Protein AF-A0A8T6ZV42-F1 (afdb_monomer_lite)

pLDDT: mean 79.05, std 17.01, range [35.97, 96.25]

Sequence (81 aa):
MYLFLIIALLVINSAIYLYIFSEQEIDLGLIPSEFTYCGIQINRSNPSYSEIVAWLKENKEGWISSLVTFSPKQTYRANAF

Foldseek 3Di:
DVVVVVVVVVVVVVVVVCVQFPKDFDDLVLDDQWDDDPNDIDGPVDPVVVVVSVVSVVVRTDDTHHPVNPPDPPPPPPPDD

Secondary structure (DSSP, 8-state):
-HHHHHHHHHHHHHHHHHHHT-EE---GGG--SEEEETTEEEETTSHHHHHHHHHHHHT-S-EE--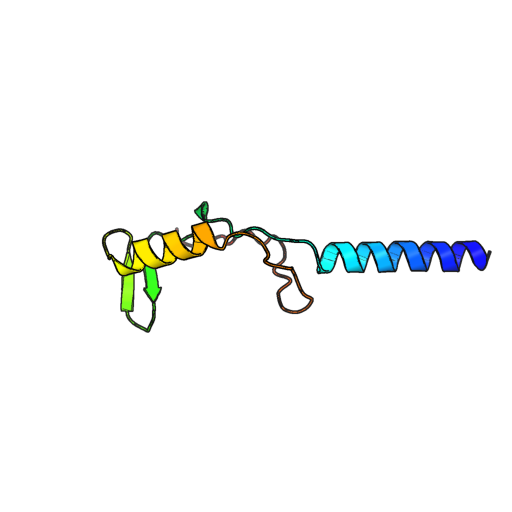TTT---S--------

Radius of gyration: 19.29 Å; chains: 1; bounding box: 47×21×54 Å

Structure (mmCIF, N/CA/C/O backbone):
data_AF-A0A8T6ZV42-F1
#
_entry.id   AF-A0A8T6ZV42-F1
#
loop_
_atom_site.group_PDB
_atom_site.id
_atom_site.type_symbol
_atom_site.label_atom_id
_atom_site.label_alt_id
_atom_site.label_comp_id
_atom_site.label_asym_id
_atom_site.label_entity_id
_atom_site.label_seq_id
_atom_site.pdbx_PDB_ins_code
_atom_site.Cartn_x
_atom_site.Cartn_y
_atom_site.Cartn_z
_atom_site.occupancy
_atom_site.B_iso_or_equiv
_atom_site.auth_seq_id
_atom_site.auth_comp_id
_atom_site.auth_asym_id
_atom_site.auth_atom_id
_atom_site.pdbx_PDB_model_num
ATOM 1 N N . MET A 1 1 ? 25.189 -2.140 -36.049 1.00 76.31 1 MET A N 1
ATOM 2 C CA . MET A 1 1 ? 24.196 -3.115 -35.540 1.00 76.31 1 MET A CA 1
ATOM 3 C C . MET A 1 1 ? 24.349 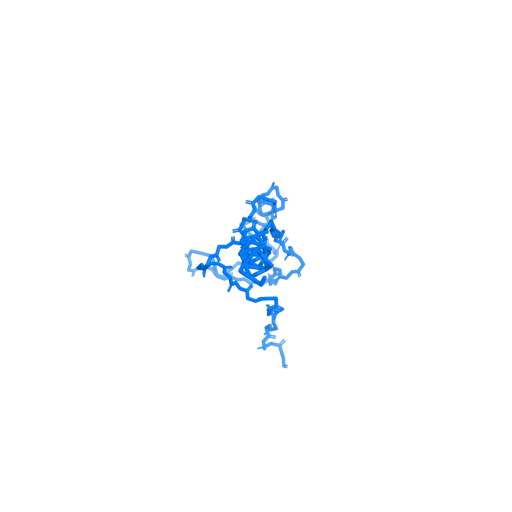-3.364 -34.037 1.00 76.31 1 MET A C 1
ATOM 5 O O . MET A 1 1 ? 23.401 -3.104 -33.316 1.00 76.31 1 MET A O 1
ATOM 9 N N . TYR A 1 2 ? 25.532 -3.747 -33.535 1.00 88.81 2 TYR A N 1
ATOM 10 C CA . TYR A 1 2 ? 25.757 -3.972 -32.092 1.00 88.81 2 TYR A CA 1
ATOM 11 C C . TYR A 1 2 ? 25.555 -2.741 -31.194 1.00 88.81 2 TYR A C 1
ATOM 13 O O . TYR A 1 2 ? 24.935 -2.857 -30.145 1.00 88.81 2 TYR A O 1
ATOM 21 N N . LEU A 1 3 ? 26.007 -1.555 -31.617 1.00 93.00 3 LEU A N 1
ATOM 22 C CA . LEU A 1 3 ? 25.809 -0.313 -30.854 1.00 93.00 3 LEU A CA 1
ATOM 23 C C . LEU A 1 3 ? 24.319 -0.033 -30.583 1.00 93.00 3 LEU A C 1
ATOM 25 O O . LEU A 1 3 ? 23.936 0.259 -29.456 1.00 93.00 3 LEU A O 1
ATOM 29 N N . PHE A 1 4 ? 23.473 -0.190 -31.605 1.00 92.88 4 PHE A N 1
ATOM 30 C CA . PHE A 1 4 ? 22.024 -0.017 -31.478 1.00 92.88 4 PHE A CA 1
ATOM 31 C C . PHE A 1 4 ? 21.399 -1.039 -30.522 1.00 92.88 4 PHE A C 1
ATOM 33 O O . PHE A 1 4 ? 20.528 -0.671 -29.740 1.00 92.88 4 PHE A O 1
ATOM 40 N N . LEU A 1 5 ? 21.870 -2.291 -30.533 1.00 95.00 5 LEU A N 1
ATOM 41 C CA . LEU A 1 5 ? 21.408 -3.322 -29.597 1.00 95.00 5 LEU A CA 1
ATOM 42 C C . LEU A 1 5 ? 21.779 -2.993 -28.145 1.00 95.00 5 LEU A C 1
ATOM 44 O O . LEU A 1 5 ? 20.948 -3.151 -27.255 1.00 95.00 5 LEU A O 1
ATOM 48 N N . ILE A 1 6 ? 22.995 -2.496 -27.906 1.00 95.69 6 ILE A N 1
ATOM 49 C CA . ILE A 1 6 ? 23.452 -2.101 -26.564 1.00 95.69 6 ILE A CA 1
ATOM 50 C C . ILE A 1 6 ? 22.630 -0.917 -26.044 1.00 95.69 6 ILE A C 1
ATOM 52 O O . ILE A 1 6 ? 22.173 -0.938 -24.904 1.00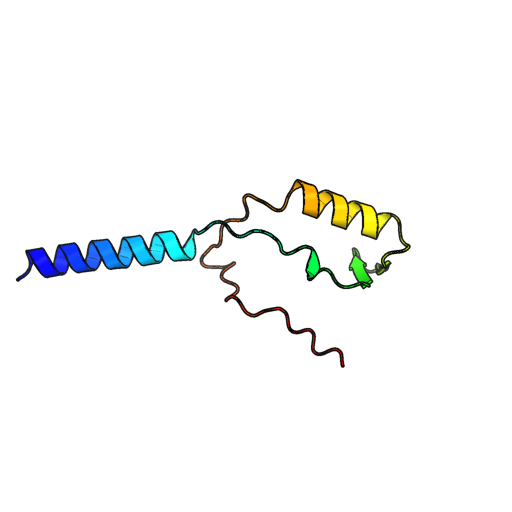 95.69 6 ILE A O 1
ATOM 56 N N . ILE A 1 7 ? 22.392 0.090 -26.888 1.00 96.12 7 ILE A N 1
ATOM 57 C CA . ILE A 1 7 ? 21.573 1.253 -26.524 1.00 96.12 7 ILE A CA 1
ATOM 58 C C . ILE A 1 7 ? 20.135 0.820 -26.215 1.00 96.12 7 ILE A C 1
ATOM 60 O O . ILE A 1 7 ? 19.588 1.221 -25.190 1.00 96.12 7 ILE A O 1
ATOM 64 N N . ALA A 1 8 ? 19.539 -0.035 -27.050 1.00 95.44 8 ALA A N 1
ATOM 65 C CA . ALA A 1 8 ? 18.191 -0.547 -26.818 1.00 95.44 8 ALA A CA 1
ATOM 66 C C . ALA A 1 8 ? 18.090 -1.308 -25.485 1.00 95.44 8 ALA A C 1
ATOM 68 O O . ALA A 1 8 ? 17.160 -1.080 -24.715 1.00 95.44 8 ALA A O 1
ATOM 69 N N . LEU A 1 9 ? 19.076 -2.155 -25.171 1.00 96.06 9 LEU A N 1
ATOM 70 C CA . LEU A 1 9 ? 19.140 -2.865 -23.892 1.00 96.06 9 LEU A CA 1
ATOM 71 C C . LEU A 1 9 ? 19.236 -1.909 -22.701 1.00 96.06 9 LEU A C 1
ATOM 73 O O . LEU A 1 9 ? 18.530 -2.110 -21.716 1.00 96.06 9 LEU A O 1
ATOM 77 N N . LEU A 1 10 ? 20.064 -0.866 -22.779 1.00 95.94 10 LEU A N 1
ATOM 78 C CA . LEU A 1 10 ? 20.183 0.120 -21.702 1.00 95.94 10 LEU A CA 1
ATOM 79 C C . LEU A 1 10 ? 18.862 0.851 -21.447 1.00 95.94 10 LEU A C 1
ATOM 81 O O . LEU A 1 10 ? 18.468 0.992 -20.292 1.00 95.94 10 LEU A O 1
ATOM 85 N N . VAL A 1 11 ? 18.161 1.255 -22.509 1.00 96.25 11 VAL A N 1
ATOM 86 C CA . VAL A 1 11 ? 16.859 1.933 -22.404 1.00 96.25 11 VAL A CA 1
ATOM 87 C C . VAL A 1 11 ? 15.796 1.016 -21.798 1.00 96.25 11 VAL A C 1
ATOM 89 O O . VAL A 1 11 ? 15.020 1.444 -20.950 1.00 96.25 11 VAL A O 1
ATOM 92 N N . ILE A 1 12 ? 15.763 -0.257 -22.195 1.00 95.69 12 ILE A N 1
ATOM 93 C CA . ILE A 1 12 ? 14.804 -1.221 -21.641 1.00 95.69 12 ILE A CA 1
ATOM 94 C C . ILE A 1 12 ? 15.081 -1.454 -20.152 1.00 95.69 12 ILE A C 1
ATOM 96 O O . ILE A 1 12 ? 14.157 -1.415 -19.344 1.00 95.69 12 ILE A O 1
ATOM 100 N N . ASN A 1 13 ? 16.344 -1.655 -19.768 1.00 92.69 13 ASN A N 1
ATOM 101 C CA . ASN A 1 13 ? 16.700 -1.892 -18.368 1.00 92.69 13 ASN A CA 1
ATOM 102 C C . ASN A 1 13 ? 16.428 -0.669 -17.486 1.00 92.69 13 ASN A C 1
ATOM 104 O O . ASN A 1 13 ? 15.924 -0.827 -16.376 1.00 92.69 13 ASN A O 1
ATOM 108 N N . SER A 1 14 ? 16.706 0.544 -17.972 1.00 90.88 14 SER A N 1
ATOM 109 C CA . SER A 1 14 ? 16.394 1.763 -17.223 1.00 90.88 14 SER A CA 1
ATOM 110 C C . SER A 1 14 ? 14.887 1.967 -17.079 1.00 90.88 14 SER A C 1
ATOM 112 O O . SER A 1 14 ? 14.426 2.294 -15.989 1.00 90.88 14 SER A O 1
ATOM 114 N N . ALA A 1 15 ? 14.105 1.696 -18.128 1.00 89.81 15 ALA A N 1
ATOM 115 C CA . ALA A 1 15 ? 12.648 1.751 -18.061 1.00 89.81 15 ALA A CA 1
ATOM 116 C C . ALA A 1 15 ? 12.081 0.737 -17.055 1.00 89.81 15 ALA A C 1
ATOM 118 O O . ALA A 1 15 ? 11.228 1.095 -16.247 1.00 89.81 15 ALA A O 1
ATOM 119 N N . ILE A 1 16 ? 12.583 -0.503 -17.058 1.00 88.00 16 ILE A N 1
ATOM 120 C CA . ILE A 1 16 ? 12.191 -1.542 -16.094 1.00 88.00 16 ILE A CA 1
ATOM 121 C C . ILE A 1 16 ? 12.530 -1.106 -14.665 1.00 88.00 16 ILE A C 1
ATOM 123 O O . ILE A 1 16 ? 11.684 -1.210 -13.780 1.00 88.00 16 ILE A O 1
ATOM 127 N N . TYR A 1 17 ? 13.739 -0.588 -14.442 1.00 86.88 17 TYR A N 1
ATOM 128 C CA . TYR A 1 17 ? 14.170 -0.107 -13.133 1.00 86.88 17 TYR A CA 1
ATOM 129 C C . TYR A 1 17 ? 13.264 1.021 -12.625 1.00 86.88 17 TYR A C 1
ATOM 131 O O . TYR A 1 17 ? 12.703 0.918 -11.539 1.00 86.88 17 TYR A O 1
ATOM 139 N N . LEU A 1 18 ? 13.054 2.065 -13.431 1.00 85.69 18 LEU A N 1
ATOM 140 C CA . LEU A 1 18 ? 12.208 3.201 -13.055 1.00 85.69 18 LEU A CA 1
ATOM 141 C C . LEU A 1 18 ? 10.751 2.793 -12.820 1.00 85.69 18 LEU A C 1
ATOM 143 O O . LEU A 1 18 ? 10.094 3.349 -11.948 1.00 85.69 18 LEU A O 1
ATOM 147 N N . TYR A 1 19 ? 10.251 1.820 -13.583 1.00 82.50 19 TYR A N 1
ATOM 148 C CA . TYR A 1 19 ? 8.901 1.298 -13.406 1.00 82.50 19 TYR A CA 1
ATOM 149 C C . TYR A 1 19 ? 8.752 0.499 -12.107 1.00 82.50 19 TYR A C 1
ATOM 151 O O . TYR A 1 19 ? 7.767 0.665 -11.396 1.00 82.50 19 TYR A O 1
ATOM 159 N N . ILE A 1 20 ? 9.722 -0.361 -11.783 1.00 80.94 20 ILE A N 1
ATOM 160 C CA . ILE A 1 20 ? 9.679 -1.168 -10.559 1.00 80.94 20 ILE A CA 1
ATOM 161 C C . ILE A 1 20 ? 9.829 -0.281 -9.333 1.00 80.94 20 ILE A C 1
ATOM 163 O O . ILE A 1 20 ? 9.072 -0.473 -8.394 1.00 80.94 20 ILE A O 1
ATOM 167 N N . PHE A 1 21 ? 10.766 0.667 -9.350 1.00 80.44 21 PHE A N 1
ATOM 168 C CA . PHE A 1 21 ? 11.109 1.516 -8.206 1.00 80.44 21 PHE A CA 1
ATOM 169 C C . PHE A 1 21 ? 10.402 2.874 -8.230 1.00 80.44 21 PHE A C 1
ATOM 171 O O . PHE A 1 21 ? 10.903 3.850 -7.675 1.00 80.44 21 PHE A O 1
ATOM 178 N N . SER A 1 22 ? 9.238 2.952 -8.877 1.00 79.44 22 SER A N 1
ATOM 179 C CA . SER A 1 22 ? 8.421 4.160 -8.853 1.00 79.44 22 SER A CA 1
ATOM 180 C C . SER A 1 22 ? 7.832 4.382 -7.461 1.00 79.44 22 SER A C 1
ATOM 182 O O . SER A 1 22 ? 7.368 3.429 -6.823 1.00 79.44 22 SER A O 1
ATOM 184 N N . GLU A 1 23 ? 7.768 5.639 -7.035 1.00 77.19 23 GLU A N 1
ATOM 185 C CA . GLU A 1 23 ? 6.990 6.029 -5.862 1.00 77.19 23 GLU A CA 1
ATOM 186 C C . GLU A 1 23 ? 5.505 5.697 -6.069 1.00 77.19 23 GLU A C 1
ATOM 188 O O . GLU A 1 23 ? 4.938 5.887 -7.149 1.00 77.19 23 GLU A O 1
ATOM 193 N N . GLN A 1 24 ? 4.885 5.165 -5.023 1.00 74.31 24 GLN A N 1
ATOM 194 C CA . GLN A 1 24 ? 3.461 4.900 -4.931 1.00 74.31 24 GLN A CA 1
ATOM 195 C C . GLN A 1 24 ? 2.911 5.652 -3.723 1.00 74.31 24 GLN A C 1
ATOM 197 O O . GLN A 1 24 ? 3.528 5.690 -2.663 1.00 74.31 24 GLN A O 1
ATOM 202 N N . GLU A 1 25 ? 1.736 6.247 -3.879 1.00 75.00 25 GLU A N 1
ATOM 203 C CA . GLU A 1 25 ? 1.000 6.810 -2.752 1.00 75.00 25 GLU A CA 1
ATOM 204 C C . GLU A 1 25 ? -0.032 5.800 -2.252 1.00 75.00 25 GLU A C 1
ATOM 206 O O . GLU A 1 25 ? -0.653 5.084 -3.045 1.00 75.00 25 GLU A O 1
ATOM 211 N N . ILE A 1 26 ? -0.245 5.759 -0.936 1.00 75.81 26 ILE A N 1
ATOM 212 C CA . IL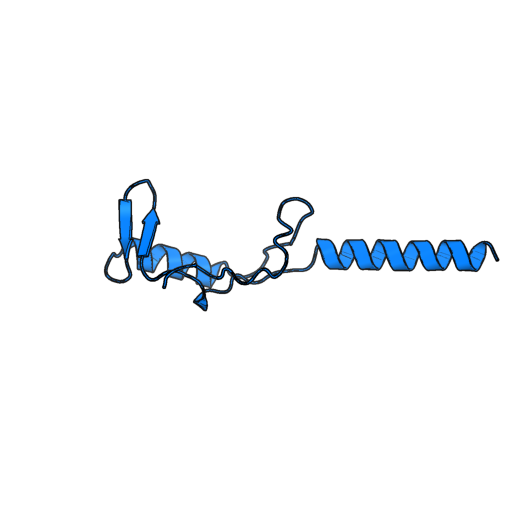E A 1 26 ? -1.351 4.989 -0.361 1.00 75.81 26 ILE A CA 1
ATOM 213 C C . ILE A 1 26 ? -2.665 5.715 -0.657 1.00 75.81 26 ILE A C 1
ATOM 215 O O . ILE A 1 26 ? -2.889 6.836 -0.196 1.00 75.81 26 ILE A O 1
ATOM 219 N N . ASP A 1 27 ? -3.574 5.044 -1.366 1.00 79.88 27 ASP A N 1
ATOM 220 C CA . ASP A 1 27 ? -4.940 5.531 -1.550 1.00 79.88 27 ASP A CA 1
ATOM 221 C C . ASP A 1 27 ? -5.769 5.296 -0.279 1.00 79.88 27 ASP A C 1
ATOM 223 O O . ASP A 1 27 ? -6.336 4.225 -0.044 1.00 79.88 27 ASP A O 1
ATOM 227 N N . LEU A 1 28 ? -5.851 6.335 0.551 1.00 79.56 28 LEU A N 1
ATOM 228 C CA . LEU A 1 28 ? -6.628 6.333 1.792 1.00 79.56 28 LEU A CA 1
ATOM 229 C C . LEU A 1 28 ? -8.139 6.167 1.552 1.00 79.56 28 LEU A C 1
ATOM 231 O O . LEU A 1 28 ? -8.868 5.816 2.480 1.00 79.56 28 LEU A O 1
ATOM 235 N N . GLY A 1 29 ? -8.624 6.409 0.328 1.00 80.56 29 GLY A N 1
ATOM 236 C CA . GLY A 1 29 ? -10.019 6.195 -0.054 1.00 80.56 29 GLY A CA 1
ATOM 237 C C . GLY A 1 29 ? -10.412 4.718 -0.101 1.00 80.56 29 GLY A C 1
ATOM 238 O O . GLY A 1 29 ? -11.596 4.398 -0.002 1.00 80.56 29 GLY A O 1
ATOM 239 N N . LEU A 1 30 ? -9.427 3.820 -0.195 1.00 83.44 30 LEU A N 1
ATOM 240 C CA . LEU A 1 30 ? -9.628 2.371 -0.209 1.00 83.44 30 LEU A CA 1
ATOM 241 C C . LEU A 1 30 ? -9.613 1.742 1.191 1.00 83.44 30 LEU A C 1
ATOM 243 O O . LEU A 1 30 ? -9.791 0.529 1.306 1.00 83.44 30 LEU A O 1
ATOM 247 N N . ILE A 1 31 ? -9.416 2.529 2.257 1.00 84.88 31 ILE A N 1
ATOM 248 C CA . ILE A 1 31 ? -9.451 2.002 3.624 1.00 84.88 31 ILE A CA 1
ATOM 249 C C . ILE A 1 31 ? -10.885 1.536 3.936 1.00 84.88 31 ILE A C 1
ATOM 251 O O . ILE A 1 31 ? -11.822 2.345 3.877 1.00 84.88 31 ILE A O 1
ATOM 255 N N . PRO A 1 32 ? -11.090 0.251 4.278 1.00 87.31 32 PRO A N 1
ATOM 256 C CA . PRO A 1 32 ? -12.417 -0.277 4.564 1.00 87.31 32 PRO A CA 1
ATOM 257 C C . PRO A 1 32 ? -13.001 0.385 5.816 1.00 87.31 32 PRO A C 1
ATOM 259 O O . PRO A 1 32 ? -12.276 0.762 6.733 1.00 87.31 32 PRO A O 1
ATOM 262 N N . SER A 1 33 ? -14.330 0.512 5.888 1.00 88.50 33 SER A N 1
ATOM 263 C CA . SER A 1 33 ? -15.021 1.110 7.045 1.00 88.50 33 SER A CA 1
ATOM 264 C C . SER A 1 33 ? -14.815 0.348 8.358 1.00 88.50 33 SER A C 1
ATOM 266 O O . SER A 1 33 ? -15.072 0.899 9.433 1.00 88.50 33 SER A O 1
ATOM 268 N N . GLU A 1 34 ? -14.359 -0.898 8.259 1.00 91.56 34 GLU A N 1
ATOM 269 C CA . GLU A 1 34 ? -13.976 -1.773 9.356 1.00 91.56 34 GLU A CA 1
ATOM 270 C C . GLU A 1 34 ? -12.840 -2.713 8.933 1.00 91.56 34 GLU A C 1
ATOM 272 O O . GLU A 1 34 ? -12.764 -3.119 7.774 1.00 91.56 34 GLU A O 1
ATOM 277 N N . PHE A 1 35 ? -11.947 -3.052 9.861 1.00 88.56 35 PHE A N 1
ATOM 278 C CA . PHE A 1 35 ? -10.882 -4.032 9.643 1.00 88.56 35 PHE A CA 1
ATOM 279 C C . PHE A 1 35 ? -10.381 -4.614 10.966 1.00 88.56 35 PHE A C 1
ATOM 281 O O . PHE A 1 35 ? -10.625 -4.066 12.041 1.00 88.56 35 PHE A O 1
ATOM 288 N N . THR A 1 36 ? -9.678 -5.742 10.899 1.00 90.69 36 THR A N 1
ATOM 289 C CA . THR A 1 36 ? -9.060 -6.362 12.074 1.00 90.69 36 THR A CA 1
ATOM 290 C C . THR A 1 36 ? -7.694 -5.741 12.343 1.00 90.69 36 THR A C 1
ATOM 292 O O . THR A 1 36 ? -6.805 -5.786 11.497 1.00 90.69 36 THR A O 1
ATOM 295 N N . TYR A 1 37 ? -7.510 -5.215 13.548 1.00 84.50 37 TYR A N 1
ATOM 296 C CA . TYR A 1 37 ? -6.250 -4.685 14.050 1.00 84.50 37 TYR A CA 1
ATOM 297 C C . TYR A 1 37 ? -5.885 -5.404 15.351 1.00 84.50 37 TYR A C 1
ATOM 299 O O . TYR A 1 37 ? -6.673 -5.424 16.295 1.00 84.50 37 TYR A O 1
ATOM 307 N N . CYS A 1 38 ? -4.718 -6.053 15.392 1.00 87.75 38 CYS A N 1
ATOM 308 C CA . CYS A 1 38 ? -4.258 -6.843 16.546 1.00 87.75 38 CYS A CA 1
ATOM 309 C C . CYS A 1 38 ? -5.285 -7.880 17.059 1.00 87.75 38 CYS A C 1
ATOM 311 O O . CYS A 1 38 ? -5.402 -8.110 18.259 1.00 87.75 38 CYS A O 1
ATOM 313 N N . GLY A 1 39 ? -6.050 -8.500 16.150 1.00 89.75 39 GLY A N 1
ATOM 314 C CA . GLY A 1 39 ? -7.092 -9.484 16.485 1.00 89.75 39 GLY A CA 1
ATOM 315 C C . GLY A 1 39 ? -8.435 -8.885 16.921 1.00 89.75 39 GLY A C 1
ATOM 316 O O . GLY A 1 39 ? -9.370 -9.633 17.189 1.00 89.75 39 GLY A O 1
ATOM 317 N N . ILE A 1 40 ? -8.556 -7.556 16.954 1.00 89.75 40 ILE A N 1
ATOM 318 C CA . ILE A 1 40 ? -9.776 -6.836 17.329 1.00 89.75 40 ILE A CA 1
ATOM 319 C C . ILE A 1 40 ? -10.362 -6.179 16.082 1.00 89.75 40 ILE A C 1
ATOM 321 O O . ILE A 1 40 ? -9.653 -5.521 15.323 1.00 89.75 40 ILE A O 1
ATOM 325 N N . GLN A 1 41 ? -11.663 -6.338 15.856 1.00 92.88 41 GLN A N 1
ATOM 326 C CA . GLN A 1 41 ? -12.349 -5.622 14.785 1.00 92.88 41 GLN A CA 1
ATOM 327 C C . GLN A 1 41 ? -12.553 -4.161 15.196 1.00 92.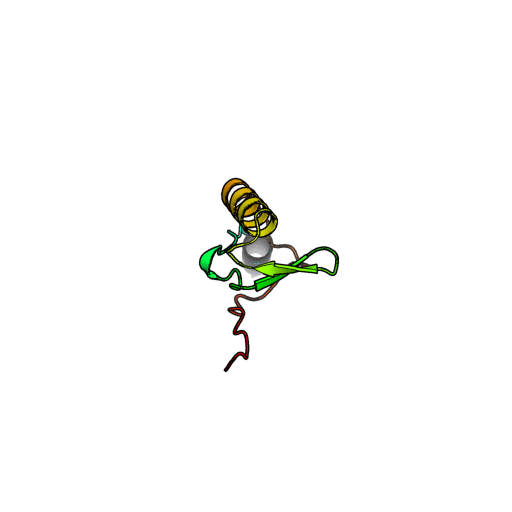88 41 GLN A C 1
ATOM 329 O O . GLN A 1 41 ? -13.179 -3.870 16.216 1.00 92.88 41 GLN A O 1
ATOM 334 N N . ILE A 1 42 ? -12.006 -3.244 14.405 1.00 92.88 42 ILE A N 1
ATOM 335 C CA . ILE A 1 42 ? -12.129 -1.802 14.604 1.00 92.88 42 ILE A CA 1
ATOM 336 C C . ILE A 1 42 ? -12.881 -1.181 13.433 1.00 92.88 42 ILE A C 1
ATOM 338 O O . ILE A 1 42 ? -12.834 -1.677 12.311 1.00 92.88 42 ILE A O 1
ATOM 342 N N . ASN A 1 43 ? -13.596 -0.095 13.700 1.00 94.00 43 ASN A N 1
ATOM 343 C CA . ASN A 1 43 ? -14.421 0.612 12.725 1.00 94.00 43 ASN A CA 1
ATOM 344 C C . ASN A 1 43 ? -14.265 2.128 12.898 1.00 94.00 43 ASN A C 1
ATOM 346 O O . ASN A 1 43 ? -13.628 2.578 13.846 1.00 94.00 43 ASN A O 1
ATOM 350 N N . ARG A 1 44 ? -14.909 2.924 12.038 1.00 91.06 44 ARG A N 1
ATOM 351 C CA . ARG A 1 44 ? -14.823 4.401 12.053 1.00 91.06 44 ARG A CA 1
ATOM 352 C C . ARG A 1 44 ? -15.168 5.087 13.381 1.00 91.06 44 ARG A C 1
ATOM 354 O O . ARG A 1 44 ? -14.777 6.233 13.569 1.00 91.06 44 ARG A O 1
ATOM 361 N N . SER A 1 45 ? -15.910 4.429 14.272 1.00 92.38 45 SER A N 1
ATOM 362 C CA . SER A 1 45 ? -16.250 4.975 15.595 1.00 92.38 45 SER A CA 1
ATOM 363 C C . SER A 1 45 ? -15.198 4.671 16.666 1.00 92.38 45 SER A C 1
ATOM 365 O O . SER A 1 45 ? -15.213 5.275 17.736 1.00 92.38 45 SER A O 1
ATOM 367 N N . ASN A 1 46 ? -14.278 3.745 16.387 1.00 93.12 46 ASN A N 1
ATOM 368 C CA . ASN A 1 46 ? -13.216 3.359 17.300 1.00 93.12 46 ASN A CA 1
ATOM 369 C C . ASN A 1 46 ? -12.049 4.371 17.228 1.00 93.12 46 ASN A C 1
ATOM 371 O O . ASN A 1 46 ? -11.567 4.657 16.128 1.00 93.12 46 ASN A O 1
ATOM 375 N N . PRO A 1 47 ? -11.532 4.871 18.367 1.00 93.19 47 PRO A N 1
ATOM 376 C CA . PRO A 1 47 ? -10.370 5.762 18.390 1.00 93.19 47 PRO A CA 1
ATOM 377 C C . PRO A 1 47 ? -9.152 5.205 17.639 1.00 93.19 47 PRO A C 1
ATOM 379 O O . PRO A 1 47 ? -8.520 5.934 16.874 1.00 93.19 47 PRO A O 1
ATOM 382 N N . SER A 1 48 ? -8.879 3.902 17.761 1.00 90.06 48 SER A N 1
ATOM 383 C CA . SER A 1 48 ? -7.757 3.242 17.081 1.00 90.06 48 SER A CA 1
ATOM 384 C C . SER A 1 48 ? -7.885 3.279 15.559 1.00 90.06 48 SER A C 1
ATOM 386 O O . SER A 1 48 ? -6.881 3.372 14.861 1.00 90.06 48 SER A O 1
ATOM 388 N N . TYR A 1 49 ? -9.107 3.262 15.018 1.00 92.19 49 TYR A N 1
ATOM 389 C CA . TYR A 1 49 ? -9.308 3.436 13.578 1.00 92.19 49 TYR A CA 1
ATOM 390 C C . TYR A 1 49 ? -8.861 4.831 13.142 1.00 92.19 49 TYR A C 1
ATOM 392 O O . TYR A 1 49 ? -8.134 4.972 12.161 1.00 92.19 49 TYR A O 1
ATOM 400 N N . SER A 1 50 ? -9.280 5.867 13.877 1.00 91.81 50 SER A N 1
ATOM 401 C CA . SER A 1 50 ? -8.935 7.251 13.542 1.00 91.81 50 SER A CA 1
ATOM 402 C C . SER A 1 50 ? -7.432 7.518 13.629 1.00 91.81 50 SER A C 1
ATOM 404 O O . SER A 1 50 ? -6.891 8.199 12.762 1.00 91.81 50 SER A O 1
ATOM 406 N N . GLU A 1 51 ? -6.757 6.915 14.609 1.00 92.44 51 GLU A N 1
ATOM 407 C CA . GLU A 1 51 ? -5.308 6.999 14.790 1.00 92.44 51 GLU A CA 1
ATOM 408 C C . GLU A 1 51 ? -4.553 6.366 13.615 1.00 92.44 51 GLU A C 1
ATOM 410 O O . GLU A 1 51 ? -3.679 7.001 13.030 1.00 92.44 51 GLU A O 1
ATOM 415 N N . ILE A 1 52 ? -4.942 5.157 13.199 1.00 89.56 52 ILE A N 1
ATOM 416 C CA . ILE A 1 52 ? -4.316 4.463 12.064 1.00 89.56 52 ILE A CA 1
ATOM 417 C C . ILE A 1 52 ? -4.518 5.249 10.767 1.00 89.56 52 ILE A C 1
ATOM 419 O O . ILE A 1 52 ? -3.579 5.422 9.993 1.00 89.56 52 ILE A O 1
ATOM 423 N N . VAL A 1 53 ? -5.731 5.753 10.526 1.00 88.88 53 VAL A N 1
ATOM 424 C CA . VAL A 1 53 ? -6.019 6.556 9.330 1.00 88.88 53 VAL A CA 1
ATOM 425 C C . VAL A 1 53 ? -5.225 7.862 9.336 1.00 88.88 53 VAL A C 1
ATOM 427 O O . VAL A 1 53 ? -4.714 8.261 8.291 1.00 88.88 53 VAL A O 1
ATOM 430 N N . ALA A 1 54 ? -5.095 8.524 10.489 1.00 90.50 54 ALA A N 1
ATOM 431 C CA . ALA A 1 54 ? -4.284 9.731 10.622 1.00 90.50 54 ALA A CA 1
ATOM 432 C C . ALA A 1 54 ? -2.801 9.442 10.350 1.00 90.50 54 ALA A C 1
ATOM 434 O O . ALA A 1 54 ? -2.191 10.127 9.531 1.00 90.50 54 ALA A O 1
ATOM 435 N N . TRP A 1 55 ? -2.257 8.375 10.939 1.00 89.19 55 TRP A N 1
ATOM 436 C CA . TRP A 1 55 ? -0.877 7.958 10.708 1.00 89.19 55 TRP A CA 1
ATOM 437 C C . TRP A 1 55 ? -0.618 7.635 9.232 1.00 89.19 55 TRP A C 1
ATOM 439 O O . TRP A 1 55 ? 0.347 8.128 8.651 1.00 89.19 55 TRP A O 1
ATOM 449 N N . LEU A 1 56 ? -1.511 6.880 8.583 1.00 86.44 56 LEU A N 1
ATOM 450 C CA . LEU A 1 56 ? -1.406 6.584 7.151 1.00 86.44 56 LEU A CA 1
ATOM 451 C C . LEU A 1 56 ? -1.482 7.850 6.295 1.00 86.44 56 LEU A C 1
ATOM 453 O O . LEU A 1 56 ? -0.810 7.931 5.274 1.00 86.44 56 LEU A O 1
ATOM 457 N N . LYS A 1 57 ? -2.269 8.849 6.705 1.00 86.19 57 LYS A N 1
ATOM 458 C CA . LYS A 1 57 ? -2.369 10.131 6.001 1.00 86.19 57 LYS A CA 1
ATOM 459 C C . LYS A 1 57 ? -1.083 10.944 6.078 1.00 86.19 57 LYS A C 1
ATOM 461 O O . LYS A 1 57 ? -0.694 11.545 5.080 1.00 86.19 57 LYS A O 1
ATOM 466 N N . GLU A 1 58 ? -0.441 10.956 7.239 1.00 85.50 58 GLU A N 1
ATOM 467 C CA . GLU A 1 58 ? 0.845 11.627 7.454 1.00 85.50 58 GLU A CA 1
ATOM 468 C C . GLU A 1 58 ? 2.003 10.896 6.761 1.00 85.50 58 GLU A C 1
ATOM 470 O O . GLU A 1 58 ? 2.983 11.526 6.379 1.00 85.50 58 GLU A O 1
ATOM 475 N N . ASN A 1 59 ? 1.863 9.586 6.540 1.00 84.12 59 ASN A N 1
ATOM 476 C CA . ASN A 1 59 ? 2.888 8.717 5.962 1.00 84.12 59 ASN A CA 1
ATOM 477 C C . ASN A 1 59 ? 2.456 8.124 4.609 1.00 84.12 59 ASN A C 1
ATOM 479 O O . ASN A 1 59 ? 2.831 7.003 4.274 1.00 84.12 59 ASN A O 1
ATOM 483 N N . LYS A 1 60 ? 1.636 8.840 3.829 1.00 73.88 60 LYS A N 1
ATOM 484 C CA . LYS A 1 60 ? 1.089 8.333 2.553 1.00 73.88 60 LYS A CA 1
ATOM 485 C C . LYS A 1 60 ? 2.108 8.312 1.405 1.00 73.88 60 LYS A C 1
ATOM 487 O O . LYS A 1 60 ? 1.834 7.707 0.373 1.00 73.88 60 LYS A O 1
ATOM 492 N N . GLU A 1 61 ? 3.245 8.983 1.580 1.00 72.94 61 GLU A N 1
ATOM 493 C CA . GLU A 1 61 ? 4.296 9.211 0.577 1.00 72.94 61 GLU A CA 1
ATOM 494 C C . GLU A 1 61 ? 5.557 8.398 0.909 1.00 72.94 61 GLU A C 1
ATOM 496 O O . GLU A 1 61 ? 5.695 7.865 2.009 1.00 72.94 61 GLU A O 1
ATOM 501 N N . GLY A 1 62 ? 6.484 8.282 -0.044 1.00 68.25 62 GLY A N 1
ATOM 502 C CA . GLY A 1 62 ? 7.754 7.574 0.165 1.00 68.25 62 GLY A CA 1
ATOM 503 C C . GLY A 1 62 ? 7.661 6.046 0.107 1.00 68.25 62 GLY A C 1
ATOM 504 O O . GLY A 1 62 ? 8.654 5.360 0.362 1.00 68.25 62 GLY A O 1
ATOM 505 N N . TRP A 1 63 ? 6.505 5.490 -0.267 1.00 72.62 63 TRP A N 1
ATOM 506 C CA . TRP A 1 63 ? 6.385 4.062 -0.546 1.00 72.62 63 TRP A CA 1
ATOM 507 C C . TRP A 1 63 ? 6.969 3.780 -1.922 1.00 72.62 63 TRP A C 1
ATOM 509 O O . TRP A 1 63 ? 6.444 4.209 -2.944 1.00 72.62 63 TRP A O 1
ATOM 519 N N . ILE A 1 64 ? 8.081 3.059 -1.956 1.00 70.50 64 ILE A N 1
ATOM 520 C CA . ILE A 1 64 ? 8.738 2.683 -3.204 1.00 70.50 64 ILE A CA 1
ATOM 521 C C . ILE A 1 64 ? 8.256 1.286 -3.579 1.00 70.50 64 ILE A C 1
ATOM 523 O O . ILE A 1 64 ? 8.359 0.338 -2.792 1.00 70.50 64 ILE A O 1
ATOM 527 N N . SER A 1 65 ? 7.715 1.152 -4.790 1.00 66.25 65 SER A N 1
ATOM 528 C CA . SER A 1 65 ? 7.426 -0.166 -5.344 1.00 66.25 65 SER A CA 1
ATOM 529 C C . SER A 1 65 ? 8.731 -0.969 -5.424 1.00 66.25 65 SER A C 1
ATOM 531 O O . SER A 1 65 ? 9.807 -0.453 -5.711 1.00 66.25 65 SER A O 1
ATOM 533 N N . SER A 1 66 ? 8.670 -2.250 -5.099 1.00 68.94 66 SE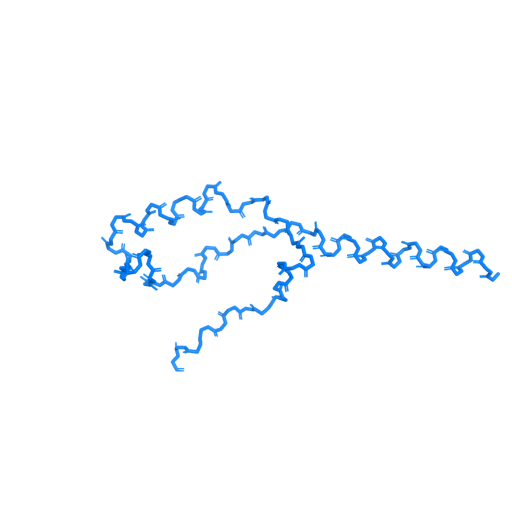R A N 1
ATOM 534 C CA . SER A 1 66 ? 9.813 -3.154 -5.172 1.00 68.94 66 SER A CA 1
ATOM 535 C C . SER A 1 66 ? 9.390 -4.419 -5.893 1.00 68.94 66 SER A C 1
ATOM 537 O O . SER A 1 66 ? 8.203 -4.688 -6.041 1.00 68.94 66 SER A O 1
ATOM 539 N N . LEU A 1 67 ? 10.350 -5.250 -6.293 1.00 61.84 67 LEU A N 1
ATOM 540 C CA . LEU A 1 67 ? 10.060 -6.540 -6.929 1.00 61.84 67 LEU A CA 1
ATOM 541 C C . LEU A 1 67 ? 9.111 -7.433 -6.103 1.00 61.84 67 LEU A C 1
ATOM 543 O O . LEU A 1 67 ? 8.414 -8.263 -6.677 1.00 61.84 67 LEU A O 1
ATOM 547 N N . VAL A 1 68 ? 9.078 -7.258 -4.777 1.00 63.69 68 VAL A N 1
ATOM 548 C CA . VAL A 1 68 ? 8.246 -8.037 -3.840 1.00 63.69 68 VAL A CA 1
ATOM 549 C C . VAL A 1 68 ? 6.960 -7.304 -3.445 1.00 63.69 68 VAL A C 1
ATOM 551 O O . VAL A 1 68 ? 5.971 -7.945 -3.105 1.00 63.69 68 VAL A O 1
ATOM 554 N N . THR A 1 69 ? 6.962 -5.969 -3.510 1.00 53.06 69 THR A N 1
ATOM 555 C CA . THR A 1 69 ? 5.787 -5.102 -3.295 1.00 53.06 69 THR A CA 1
ATOM 556 C C . THR A 1 69 ? 5.142 -4.660 -4.603 1.00 53.06 69 THR A C 1
ATOM 558 O O . THR A 1 69 ? 4.297 -3.767 -4.587 1.00 53.06 69 THR A O 1
ATOM 561 N N . PHE A 1 70 ? 5.494 -5.295 -5.728 1.00 48.72 70 PHE A N 1
ATOM 562 C CA . PHE A 1 70 ? 4.795 -5.149 -6.996 1.00 48.72 70 PHE A CA 1
ATOM 563 C C . PHE A 1 70 ? 3.401 -5.759 -6.845 1.00 48.72 70 PHE A C 1
ATOM 565 O O . PHE A 1 70 ? 3.114 -6.871 -7.282 1.00 48.72 70 PHE A O 1
ATOM 572 N N . SER A 1 71 ? 2.524 -5.014 -6.184 1.00 52.78 71 SER A N 1
ATOM 573 C CA . SER A 1 71 ? 1.106 -5.115 -6.418 1.00 52.78 71 SER A CA 1
ATOM 574 C C . SER A 1 71 ? 0.919 -4.506 -7.802 1.00 52.78 71 SER A C 1
ATOM 576 O O . SER A 1 71 ? 1.221 -3.319 -7.987 1.00 52.78 71 SER A O 1
ATOM 578 N N . PRO A 1 72 ? 0.448 -5.261 -8.811 1.00 48.47 72 PRO A N 1
ATOM 579 C CA . PRO A 1 72 ? -0.094 -4.616 -9.996 1.00 48.47 72 PRO A CA 1
ATOM 580 C C . PRO A 1 72 ? -1.101 -3.562 -9.511 1.00 48.47 72 PRO A C 1
ATOM 582 O O . PRO A 1 72 ? -1.615 -3.662 -8.395 1.00 48.47 72 PRO A O 1
ATOM 585 N N . LYS A 1 73 ? -1.465 -2.576 -10.333 1.00 46.56 73 LYS A N 1
ATOM 586 C CA . LYS A 1 73 ? -2.636 -1.718 -10.060 1.00 46.56 73 LYS A CA 1
ATOM 587 C C . LYS A 1 73 ? -3.952 -2.524 -10.084 1.00 46.56 73 LYS A C 1
ATOM 589 O O . LYS A 1 73 ? -4.932 -2.113 -10.695 1.00 46.56 73 LYS A O 1
ATOM 594 N N . GLN A 1 74 ? -3.976 -3.710 -9.484 1.00 41.94 74 GLN A N 1
ATOM 595 C CA . GLN A 1 74 ? -5.153 -4.399 -9.029 1.00 41.94 74 GLN A CA 1
ATOM 596 C C . GLN A 1 74 ? -5.736 -3.480 -7.973 1.00 41.94 74 GLN A C 1
ATOM 598 O O . GLN A 1 74 ? -5.355 -3.492 -6.806 1.00 41.94 74 GLN A O 1
ATOM 603 N N . THR A 1 75 ? -6.623 -2.604 -8.437 1.00 41.56 75 THR A N 1
ATOM 604 C CA . THR A 1 75 ? -7.650 -2.005 -7.606 1.00 41.56 75 THR A CA 1
ATOM 605 C C . THR A 1 75 ? -8.114 -3.106 -6.667 1.00 41.56 75 THR A C 1
ATOM 607 O O . THR A 1 75 ? -8.551 -4.154 -7.152 1.00 41.56 75 THR A O 1
ATOM 610 N N . TYR A 1 76 ? -7.952 -2.919 -5.357 1.00 40.69 76 TYR A N 1
ATOM 611 C CA . TYR A 1 76 ? -8.540 -3.826 -4.388 1.00 40.69 76 TYR A CA 1
ATOM 612 C C . TYR A 1 76 ? -10.054 -3.746 -4.589 1.00 40.69 76 TYR A C 1
ATOM 614 O O . TYR A 1 76 ? -10.734 -2.867 -4.068 1.00 40.69 76 TYR A O 1
ATOM 622 N N . ARG A 1 77 ? -10.580 -4.614 -5.454 1.00 43.94 77 ARG A N 1
ATOM 623 C CA . ARG A 1 77 ? -12.001 -4.883 -5.551 1.00 43.94 77 ARG A CA 1
ATOM 624 C C . ARG A 1 77 ? -12.265 -5.845 -4.417 1.00 43.94 77 ARG A C 1
ATOM 626 O O . ARG A 1 77 ? -12.098 -7.052 -4.571 1.00 43.94 77 ARG A O 1
ATOM 633 N N . ALA A 1 78 ? -12.605 -5.296 -3.256 1.00 35.97 78 ALA A N 1
ATOM 634 C CA . ALA A 1 78 ? -13.297 -6.088 -2.262 1.00 35.97 78 ALA A CA 1
ATOM 635 C C . ALA A 1 78 ? -14.508 -6.704 -2.973 1.00 35.97 78 ALA A C 1
ATOM 637 O O . ALA A 1 78 ? -15.391 -5.978 -3.432 1.00 35.97 78 ALA A O 1
ATOM 638 N N . ASN A 1 79 ? -14.533 -8.029 -3.104 1.00 41.75 79 ASN A N 1
ATOM 639 C CA . ASN A 1 79 ? -15.777 -8.743 -3.353 1.00 41.75 79 ASN A CA 1
ATOM 640 C C . ASN A 1 79 ? -16.605 -8.628 -2.071 1.00 41.75 79 ASN A C 1
ATOM 642 O O . ASN A 1 79 ? -16.620 -9.525 -1.236 1.00 41.75 79 ASN A O 1
ATOM 646 N N . ALA A 1 80 ? -17.218 -7.471 -1.891 1.00 47.62 80 ALA A N 1
ATOM 647 C CA . ALA A 1 80 ? -18.249 -7.224 -0.910 1.00 47.62 80 ALA A CA 1
ATOM 648 C C . ALA A 1 80 ? -19.283 -6.345 -1.609 1.00 47.62 80 ALA A C 1
ATOM 650 O O . ALA A 1 80 ? -19.253 -5.127 -1.468 1.00 47.62 80 ALA A O 1
ATOM 651 N N . PHE A 1 81 ? -20.005 -6.933 -2.565 1.00 41.28 81 PHE A N 1
ATOM 652 C CA . PHE A 1 81 ? -21.413 -7.335 -2.457 1.00 41.28 81 PHE A CA 1
ATOM 653 C C . PHE A 1 81 ? -21.775 -8.216 -3.658 1.00 41.28 81 PHE A C 1
ATOM 655 O O . PHE A 1 81 ? -21.331 -7.891 -4.783 1.00 41.28 81 PHE A O 1
#